Protein AF-A0AAD9TEP4-F1 (afdb_monomer_lite)

Organism: NCBI:txid168575

Foldseek 3Di:
DDDDVPVVCPPPPPPPDDDPPDDPCVVVVQVVVLVPDDPVVLLVVLVVQLVVLLPPPVRLVDLQSSLVVSQVSCVSSPNPARDADPPVVCVVSVNPPHPRHHD

Secondary structure (DSSP, 8-state):
----HHHHGGGS--PPPPPP---TTHHHHHHHHHHTS-HHHHHHHHHHHHHHHHHSHHHHT-HHHHHHHHHHHHHHTT-SSPPP--HHHHHHTT-TT-TT---

Sequence (103 aa):
MGRILLGDLKDLPLDRFPSPRLDPNIELQMDGAMAKVDGRVKEAAYHACLGYFNSIREISRDKTMLVELAARFCQSIGLQKPPSLFRKTALKMGLKGIPGIRI

Structure (mmCIF, N/CA/C/O backbone):
data_AF-A0AAD9TEP4-F1
#
_entry.id   AF-A0AAD9TEP4-F1
#
loop_
_atom_site.group_PDB
_atom_site.id
_atom_site.type_symbol
_atom_site.label_atom_id
_atom_site.label_alt_id
_atom_site.label_comp_id
_atom_site.label_asym_id
_atom_site.label_entity_id
_atom_site.label_seq_id
_atom_site.pdbx_PDB_ins_code
_atom_site.Cartn_x
_atom_site.Cartn_y
_atom_site.Cartn_z
_atom_site.occupancy
_atom_site.B_iso_or_equiv
_atom_site.auth_seq_id
_atom_site.auth_comp_id
_atom_site.auth_asym_id
_atom_site.auth_atom_id
_atom_site.pdbx_PDB_model_num
ATOM 1 N N . MET A 1 1 ? 19.004 -14.034 27.173 1.00 45.00 1 MET A N 1
ATOM 2 C CA . MET A 1 1 ? 20.104 -13.937 26.189 1.00 45.00 1 MET A CA 1
ATOM 3 C C . MET A 1 1 ? 19.581 -13.215 24.954 1.00 45.00 1 MET A C 1
ATOM 5 O O . MET A 1 1 ? 18.801 -13.816 24.238 1.00 45.00 1 MET A O 1
ATOM 9 N N . GLY A 1 2 ? 19.882 -11.927 24.745 1.00 53.78 2 GLY A N 1
ATOM 10 C CA . GLY A 1 2 ? 19.336 -11.210 23.575 1.00 53.78 2 GLY A CA 1
ATOM 11 C C . GLY A 1 2 ? 19.493 -9.685 23.545 1.00 53.78 2 GLY A C 1
ATOM 12 O O . GLY A 1 2 ? 18.638 -9.011 22.988 1.00 53.78 2 GLY A O 1
ATOM 13 N N . ARG A 1 3 ? 20.536 -9.113 24.164 1.00 54.06 3 ARG A N 1
ATOM 14 C CA . ARG A 1 3 ? 20.816 -7.659 24.117 1.00 54.06 3 ARG A CA 1
ATOM 15 C C . ARG A 1 3 ? 22.274 -7.345 23.761 1.00 54.06 3 ARG A C 1
ATOM 17 O O . ARG A 1 3 ? 22.872 -6.489 24.394 1.00 54.06 3 ARG A O 1
ATOM 24 N N . ILE A 1 4 ? 22.867 -8.070 22.815 1.00 56.31 4 ILE A N 1
ATOM 25 C CA . ILE A 1 4 ? 24.298 -7.883 22.495 1.00 56.31 4 ILE A CA 1
ATOM 26 C C . ILE A 1 4 ? 24.499 -7.306 21.082 1.00 56.31 4 ILE A C 1
ATOM 28 O O . ILE A 1 4 ? 25.384 -6.495 20.871 1.00 56.31 4 ILE A O 1
ATOM 32 N N . LEU A 1 5 ? 23.583 -7.562 20.141 1.00 60.72 5 LEU A N 1
ATOM 33 C CA . LEU A 1 5 ? 23.768 -7.155 18.741 1.00 60.72 5 LEU A CA 1
ATOM 34 C C . LEU A 1 5 ? 23.849 -5.635 18.496 1.00 60.72 5 LEU A C 1
ATOM 36 O O . LEU A 1 5 ? 24.668 -5.209 17.699 1.00 60.72 5 LEU A O 1
ATOM 40 N N . LEU A 1 6 ? 23.039 -4.793 19.151 1.00 57.19 6 LEU A N 1
ATOM 41 C CA . LEU A 1 6 ? 23.026 -3.352 18.829 1.00 57.19 6 LEU A CA 1
ATOM 42 C C . LEU A 1 6 ? 24.180 -2.547 19.452 1.00 57.19 6 LEU A C 1
ATOM 44 O O . LEU A 1 6 ? 24.464 -1.450 18.977 1.00 57.19 6 LEU A O 1
ATOM 48 N N . GLY A 1 7 ? 24.807 -3.050 20.520 1.00 59.44 7 GLY A N 1
ATOM 49 C CA . GLY A 1 7 ? 25.937 -2.380 21.175 1.00 59.44 7 GLY A CA 1
ATOM 50 C C . GLY A 1 7 ? 27.227 -2.522 20.372 1.00 59.44 7 GLY A C 1
ATOM 51 O O . GLY A 1 7 ? 27.941 -1.541 20.194 1.00 59.44 7 GLY A O 1
ATOM 52 N N . ASP A 1 8 ? 27.442 -3.713 19.813 1.00 59.50 8 ASP A N 1
ATOM 53 C CA . ASP A 1 8 ? 28.644 -4.071 19.052 1.00 59.50 8 ASP A CA 1
ATOM 54 C C . ASP A 1 8 ? 28.643 -3.503 17.619 1.00 59.50 8 ASP A C 1
ATOM 56 O O . ASP A 1 8 ? 29.676 -3.460 16.959 1.00 59.50 8 ASP A O 1
ATOM 60 N N . LEU A 1 9 ? 27.491 -3.032 17.121 1.00 60.22 9 LEU A N 1
ATOM 61 C CA . LEU A 1 9 ? 27.364 -2.417 15.793 1.00 60.22 9 LEU A CA 1
ATOM 62 C C . LEU A 1 9 ? 27.819 -0.950 15.736 1.00 60.22 9 LEU A C 1
ATOM 64 O O . LEU A 1 9 ? 27.873 -0.385 14.644 1.00 60.22 9 LEU A O 1
ATOM 68 N N . LYS A 1 10 ? 28.121 -0.317 16.879 1.00 60.69 10 LYS A N 1
ATOM 69 C CA . LYS A 1 10 ? 28.524 1.101 16.934 1.00 60.69 10 LYS A CA 1
ATOM 70 C C . LYS A 1 10 ? 29.836 1.394 16.206 1.00 60.69 10 LYS A C 1
ATOM 72 O O . LYS A 1 10 ? 29.998 2.514 15.732 1.00 60.69 10 LYS A O 1
ATOM 77 N N . ASP A 1 11 ? 30.708 0.395 16.093 1.00 65.44 11 ASP A N 1
ATOM 78 C CA . ASP A 1 11 ? 32.070 0.559 15.580 1.00 65.44 11 ASP A CA 1
ATOM 79 C C . ASP A 1 11 ? 32.285 -0.102 14.209 1.00 65.44 11 ASP A C 1
ATOM 81 O O . ASP A 1 11 ? 33.412 -0.144 13.712 1.00 65.44 11 ASP A O 1
ATOM 85 N N . LEU A 1 12 ? 31.224 -0.605 13.559 1.00 68.75 12 LEU A N 1
ATOM 86 C CA . LEU A 1 12 ? 31.339 -1.007 12.158 1.00 68.75 12 LEU A CA 1
ATOM 87 C C . LEU A 1 12 ? 31.419 0.255 11.287 1.00 68.75 12 LEU A C 1
ATOM 89 O O . LEU A 1 12 ? 30.501 1.079 11.349 1.00 68.75 12 LEU A O 1
ATOM 93 N N . PRO A 1 13 ? 32.455 0.413 10.442 1.00 70.31 13 PRO A N 1
ATOM 94 C CA . PRO A 1 13 ? 32.475 1.482 9.460 1.00 70.31 13 PRO A CA 1
ATOM 95 C C . PRO A 1 13 ? 31.287 1.284 8.517 1.00 70.31 13 PRO A C 1
ATOM 97 O O . PRO A 1 13 ? 31.255 0.376 7.687 1.00 70.31 13 PRO A O 1
ATOM 100 N N . LEU A 1 14 ? 30.268 2.126 8.680 1.00 69.88 14 LEU A N 1
ATOM 101 C CA . LEU A 1 14 ? 29.167 2.256 7.735 1.00 69.88 14 LEU A CA 1
ATOM 102 C C . LEU A 1 14 ? 29.685 3.033 6.522 1.00 69.88 14 LEU A C 1
ATOM 104 O O . LEU A 1 14 ? 29.321 4.190 6.299 1.00 69.88 14 LEU A O 1
ATOM 108 N N . ASP A 1 15 ? 30.579 2.410 5.759 1.00 74.00 15 ASP A N 1
ATOM 109 C CA . ASP A 1 15 ? 31.012 2.958 4.486 1.00 74.00 15 ASP A CA 1
ATOM 110 C C . ASP A 1 15 ? 29.811 2.982 3.543 1.00 74.00 15 ASP A C 1
ATOM 112 O O . ASP A 1 15 ? 29.094 1.990 3.366 1.00 74.00 15 ASP A O 1
ATOM 116 N N . ARG A 1 16 ? 29.551 4.148 2.943 1.00 68.75 16 ARG A N 1
ATOM 117 C CA . ARG A 1 16 ? 28.505 4.255 1.927 1.00 68.75 16 ARG A CA 1
ATOM 118 C C . ARG A 1 16 ? 28.907 3.367 0.765 1.00 68.75 16 ARG A C 1
ATOM 120 O O . ARG A 1 16 ? 29.907 3.632 0.101 1.00 68.75 16 ARG A O 1
ATOM 127 N N . PHE A 1 17 ? 28.100 2.345 0.505 1.00 74.38 17 PHE A N 1
ATOM 128 C CA . PHE A 1 17 ? 28.255 1.561 -0.706 1.00 74.38 17 PHE A CA 1
ATOM 129 C C . PHE A 1 17 ? 28.185 2.515 -1.906 1.00 74.38 17 PHE A C 1
ATOM 131 O O . PHE A 1 17 ? 27.258 3.337 -1.957 1.00 74.38 17 PHE A O 1
ATOM 138 N N . PRO A 1 18 ? 29.149 2.459 -2.846 1.00 79.06 18 PRO A N 1
ATOM 139 C CA . PRO A 1 18 ? 29.043 3.244 -4.062 1.00 79.06 18 PRO A CA 1
ATOM 140 C C . PRO A 1 18 ? 27.715 2.888 -4.720 1.00 79.06 18 PRO A C 1
ATOM 142 O O . PRO A 1 18 ? 27.329 1.714 -4.751 1.00 79.06 18 PRO A O 1
ATOM 145 N N . SER A 1 19 ? 26.992 3.903 -5.1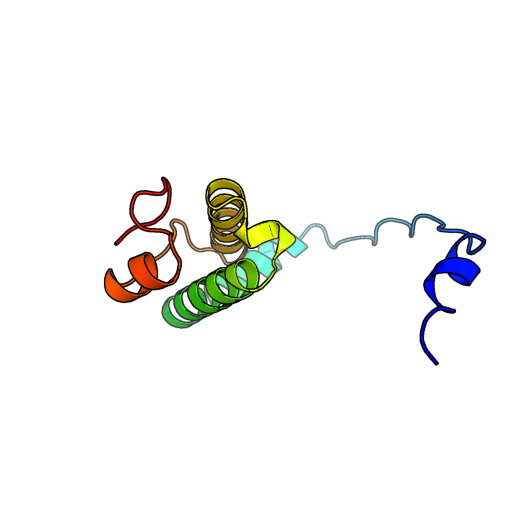97 1.00 77.44 19 SER A N 1
ATOM 146 C CA . SER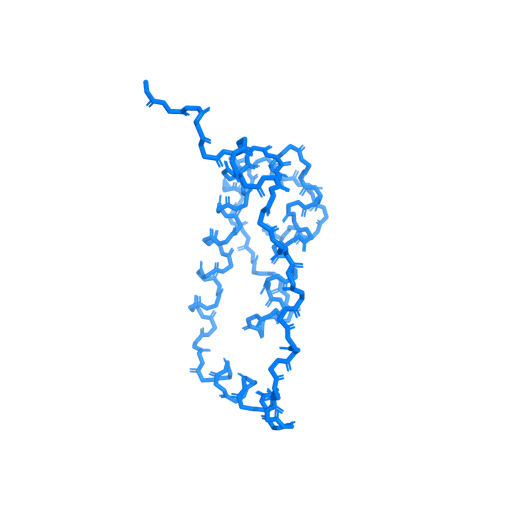 A 1 19 ? 25.734 3.661 -5.889 1.00 77.44 19 SER A CA 1
ATOM 147 C C . SER A 1 19 ? 25.993 2.656 -7.014 1.00 77.44 19 SER A C 1
ATOM 149 O O . SER A 1 19 ? 26.947 2.831 -7.785 1.00 77.44 19 SER A O 1
ATOM 151 N N . PRO A 1 20 ? 25.209 1.567 -7.095 1.00 82.19 20 PRO A N 1
ATOM 152 C CA . PRO A 1 20 ? 25.379 0.620 -8.179 1.00 82.19 20 PRO A CA 1
ATOM 153 C C . PRO A 1 20 ? 25.206 1.372 -9.498 1.00 82.19 20 PRO A C 1
ATOM 155 O O . PRO A 1 20 ? 24.359 2.260 -9.615 1.00 82.19 20 PRO A O 1
ATOM 158 N N . ARG A 1 21 ? 26.026 1.034 -10.495 1.00 82.19 21 ARG A N 1
ATOM 159 C CA . ARG A 1 21 ? 25.802 1.522 -11.856 1.00 82.19 21 ARG A CA 1
ATOM 160 C C . ARG A 1 21 ? 24.517 0.873 -12.355 1.00 82.19 21 ARG A C 1
ATOM 162 O O . ARG A 1 21 ? 24.507 -0.317 -12.652 1.00 82.19 21 ARG A O 1
ATOM 169 N N . LEU A 1 22 ? 23.437 1.642 -12.365 1.00 82.56 22 LEU A N 1
ATOM 170 C CA . LEU A 1 22 ? 22.155 1.208 -12.897 1.00 82.56 22 LEU A CA 1
ATOM 171 C C . LEU A 1 22 ? 22.180 1.340 -14.421 1.00 82.56 22 LEU A C 1
ATOM 173 O O . LEU A 1 22 ? 22.748 2.295 -14.954 1.00 82.56 22 LEU A O 1
ATOM 177 N N . ASP A 1 23 ? 21.585 0.370 -15.111 1.00 87.19 23 ASP A N 1
ATOM 178 C CA . ASP A 1 23 ? 21.348 0.469 -16.549 1.00 87.19 23 ASP A CA 1
ATOM 179 C C . ASP A 1 23 ? 20.470 1.710 -16.814 1.00 87.19 23 ASP A C 1
ATOM 181 O O . ASP A 1 23 ? 19.442 1.858 -16.147 1.00 87.19 23 ASP A O 1
ATOM 185 N N . PRO A 1 24 ? 20.825 2.604 -17.755 1.00 86.00 24 PRO A N 1
ATOM 186 C CA . PRO A 1 24 ? 19.989 3.754 -18.110 1.00 86.00 24 PRO A CA 1
ATOM 187 C C . PRO A 1 24 ? 18.556 3.376 -18.514 1.00 86.00 24 PRO A C 1
ATOM 189 O O . PRO A 1 24 ? 17.652 4.200 -18.436 1.00 86.00 24 PRO A O 1
ATOM 192 N N . ASN A 1 25 ? 18.348 2.133 -18.947 1.00 89.88 25 ASN A N 1
ATOM 193 C CA . ASN A 1 25 ? 17.073 1.588 -19.380 1.00 89.88 25 ASN A CA 1
ATOM 194 C C . ASN A 1 25 ? 16.319 0.832 -18.271 1.00 89.88 25 ASN A C 1
ATOM 196 O O . ASN A 1 25 ? 15.283 0.221 -18.544 1.00 89.88 25 ASN A O 1
ATOM 200 N N . ILE A 1 26 ? 16.821 0.833 -17.029 1.00 89.62 26 ILE A N 1
ATOM 201 C CA . ILE A 1 26 ? 16.215 0.075 -15.928 1.00 89.62 26 ILE A CA 1
ATOM 202 C C . ILE A 1 26 ? 14.773 0.513 -15.660 1.00 89.62 26 ILE A C 1
ATOM 204 O O . ILE A 1 26 ? 13.912 -0.336 -15.454 1.00 89.62 26 ILE A O 1
ATOM 208 N N . GLU A 1 27 ? 14.479 1.813 -15.740 1.00 86.62 27 GLU A N 1
ATOM 209 C CA . GLU A 1 27 ? 13.126 2.342 -15.539 1.00 86.62 27 GLU A CA 1
ATOM 210 C C . GLU A 1 27 ? 12.164 1.805 -16.605 1.00 86.62 27 GLU A C 1
ATOM 212 O O . GLU A 1 27 ? 11.114 1.262 -16.269 1.00 86.62 27 GLU A O 1
ATOM 217 N N . LEU A 1 28 ? 12.567 1.824 -17.883 1.00 90.50 28 LEU A N 1
ATOM 218 C CA . LEU A 1 28 ? 11.761 1.278 -18.978 1.00 90.50 28 LEU A CA 1
ATOM 219 C C . LEU A 1 28 ? 11.536 -0.234 -18.826 1.00 90.50 28 LEU A C 1
ATOM 221 O O . LEU A 1 28 ? 10.452 -0.743 -19.119 1.00 90.50 28 LEU A O 1
ATOM 225 N N . GLN A 1 29 ? 12.553 -0.968 -18.369 1.00 91.56 29 GLN A N 1
ATOM 226 C CA . GLN A 1 29 ? 12.432 -2.399 -18.092 1.00 91.56 29 GLN A CA 1
ATOM 227 C C . GLN A 1 29 ? 11.469 -2.670 -16.933 1.00 91.56 29 GLN A C 1
ATOM 229 O O . GLN A 1 29 ? 10.651 -3.588 -17.028 1.00 91.56 29 GLN A O 1
ATOM 234 N N . MET A 1 30 ? 11.539 -1.874 -15.862 1.00 90.44 30 MET A N 1
ATOM 235 C CA . MET A 1 30 ? 10.632 -1.969 -14.719 1.00 90.44 30 MET A CA 1
ATOM 236 C C . MET A 1 30 ? 9.196 -1.655 -15.131 1.00 90.44 30 MET A C 1
ATOM 238 O O . MET A 1 30 ? 8.308 -2.448 -14.828 1.00 90.44 30 MET A O 1
ATOM 242 N N . ASP A 1 31 ? 8.969 -0.582 -15.887 1.00 89.69 31 ASP A N 1
ATOM 243 C CA . ASP A 1 31 ? 7.648 -0.220 -16.402 1.00 89.69 31 ASP A CA 1
ATOM 244 C C . ASP A 1 31 ? 7.094 -1.303 -17.330 1.00 89.69 31 ASP A C 1
ATOM 246 O O . ASP A 1 31 ? 5.949 -1.738 -17.181 1.00 89.69 31 ASP A O 1
ATOM 250 N N . GLY A 1 32 ? 7.923 -1.818 -18.242 1.00 92.62 32 GLY A N 1
ATOM 251 C CA . GLY A 1 32 ? 7.557 -2.908 -19.142 1.00 92.62 32 GLY A CA 1
ATOM 252 C C . GLY A 1 32 ? 7.242 -4.215 -18.408 1.00 92.62 32 GLY A C 1
ATOM 253 O O . GLY A 1 32 ? 6.336 -4.948 -18.808 1.00 92.62 32 GLY A O 1
ATOM 254 N N . ALA A 1 33 ? 7.954 -4.522 -17.321 1.00 91.81 33 ALA A N 1
ATOM 255 C CA . ALA A 1 33 ? 7.656 -5.667 -16.465 1.00 91.81 33 ALA A CA 1
ATOM 256 C C . ALA A 1 33 ? 6.370 -5.441 -15.658 1.00 91.81 33 ALA A C 1
ATOM 258 O O . ALA A 1 33 ? 5.507 -6.318 -15.609 1.00 91.81 33 ALA A O 1
ATOM 259 N N . MET A 1 34 ? 6.201 -4.249 -15.086 1.00 91.75 34 MET A N 1
ATOM 260 C CA . MET A 1 34 ? 5.039 -3.884 -14.284 1.00 91.75 34 MET A CA 1
ATOM 261 C C . MET A 1 34 ? 3.762 -3.851 -15.128 1.00 91.75 34 MET A C 1
ATOM 263 O O . MET A 1 34 ? 2.695 -4.221 -14.639 1.00 91.75 34 MET A O 1
ATOM 267 N N . ALA A 1 35 ? 3.844 -3.470 -16.403 1.00 90.81 35 ALA A N 1
ATOM 268 C CA . ALA A 1 35 ? 2.724 -3.501 -17.343 1.00 90.81 35 ALA A CA 1
ATOM 269 C C . ALA A 1 35 ? 2.205 -4.924 -17.619 1.00 90.81 35 ALA A C 1
ATOM 271 O O . ALA A 1 35 ? 1.020 -5.095 -17.896 1.00 90.81 35 ALA A O 1
ATOM 272 N N . LYS A 1 36 ? 3.061 -5.949 -17.504 1.00 94.38 36 LYS A N 1
ATOM 273 C CA . LYS A 1 36 ? 2.678 -7.361 -17.689 1.00 94.38 36 LYS A CA 1
ATOM 2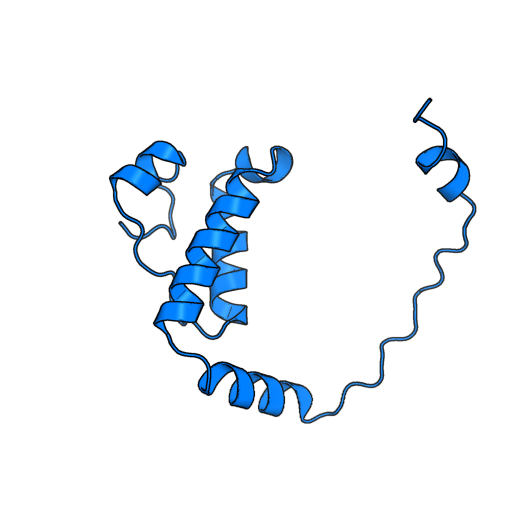74 C C . LYS A 1 36 ? 1.957 -7.953 -16.475 1.00 94.38 36 LYS A C 1
ATOM 276 O O . LYS A 1 36 ? 1.361 -9.021 -16.588 1.00 94.38 36 LYS A O 1
ATOM 281 N N . VAL A 1 37 ? 2.028 -7.298 -15.316 1.00 94.44 37 VAL A N 1
ATOM 282 C CA . VAL A 1 37 ? 1.373 -7.763 -14.089 1.00 94.44 37 VAL A CA 1
ATOM 283 C C . VAL A 1 37 ? -0.108 -7.387 -14.116 1.00 94.44 37 VAL A C 1
ATOM 285 O O . VAL A 1 37 ? -0.455 -6.217 -14.289 1.00 94.44 37 VAL A O 1
ATOM 288 N N . ASP A 1 38 ? -0.973 -8.376 -13.883 1.00 94.88 38 ASP A N 1
ATOM 289 C CA . ASP A 1 38 ? -2.424 -8.193 -13.804 1.00 94.88 38 ASP A CA 1
ATOM 290 C C . ASP A 1 38 ? -2.803 -7.153 -12.732 1.00 94.88 38 ASP A C 1
ATOM 292 O O . ASP A 1 38 ? -2.285 -7.156 -11.609 1.00 94.88 38 ASP A O 1
ATOM 296 N N . GLY A 1 39 ? -3.744 -6.266 -13.068 1.00 92.38 39 GLY A N 1
ATOM 297 C CA . GLY A 1 39 ? -4.251 -5.240 -12.159 1.00 92.38 39 GLY A CA 1
ATOM 298 C C . GLY A 1 39 ? -4.767 -5.802 -10.831 1.00 92.38 39 GLY A C 1
ATOM 299 O O . GLY A 1 39 ? -4.476 -5.234 -9.783 1.00 92.38 39 GLY A O 1
ATOM 300 N N . ARG A 1 40 ? -5.434 -6.960 -10.833 1.00 93.94 40 ARG A N 1
ATOM 301 C CA . ARG A 1 40 ? -5.946 -7.622 -9.618 1.00 93.94 40 ARG A CA 1
ATOM 302 C C . ARG A 1 40 ? -4.825 -8.039 -8.673 1.00 93.94 40 ARG A C 1
ATOM 304 O O . ARG A 1 40 ? -4.986 -7.963 -7.457 1.00 93.94 40 ARG A O 1
ATOM 311 N N . VAL A 1 41 ? -3.682 -8.457 -9.219 1.00 95.44 41 VAL A N 1
ATOM 312 C CA . VAL A 1 41 ? -2.496 -8.804 -8.421 1.00 95.44 41 VAL A CA 1
ATOM 313 C C . VAL A 1 41 ? -1.933 -7.551 -7.757 1.00 95.44 41 VAL A C 1
ATOM 315 O O . VAL A 1 41 ? -1.604 -7.581 -6.573 1.00 95.44 41 VAL A O 1
ATOM 318 N N . LYS A 1 42 ? -1.894 -6.428 -8.480 1.00 95.12 42 LYS A N 1
ATOM 319 C CA . LYS A 1 42 ? -1.465 -5.136 -7.925 1.00 95.12 42 LYS A CA 1
ATOM 320 C C . LYS A 1 42 ? -2.407 -4.644 -6.828 1.00 95.12 42 LYS A C 1
ATOM 322 O O . LYS A 1 42 ? -1.948 -4.172 -5.791 1.00 95.12 42 LYS A O 1
ATOM 327 N N . GLU A 1 43 ? -3.718 -4.787 -7.015 1.00 95.06 43 GLU A N 1
ATOM 328 C CA . GLU A 1 43 ? -4.710 -4.430 -5.995 1.00 95.06 43 GLU A CA 1
ATOM 329 C C . GLU A 1 43 ? -4.566 -5.291 -4.734 1.00 95.06 43 GLU A C 1
ATOM 331 O O . GLU A 1 43 ? -4.540 -4.767 -3.617 1.00 95.06 43 GLU A O 1
ATOM 336 N N . ALA A 1 44 ? -4.393 -6.605 -4.899 1.00 95.12 44 ALA A N 1
ATOM 337 C CA . ALA A 1 44 ? -4.133 -7.513 -3.787 1.00 95.12 44 ALA A CA 1
ATOM 338 C C . ALA A 1 44 ? -2.833 -7.153 -3.048 1.00 95.12 44 ALA A C 1
ATOM 340 O O . ALA A 1 44 ? -2.822 -7.098 -1.815 1.00 95.12 44 ALA A O 1
ATOM 341 N N . ALA A 1 45 ? -1.762 -6.839 -3.786 1.00 96.06 45 ALA A N 1
ATOM 342 C CA . ALA A 1 45 ? -0.498 -6.384 -3.216 1.00 96.06 45 ALA A CA 1
ATOM 343 C C . ALA A 1 45 ? -0.671 -5.082 -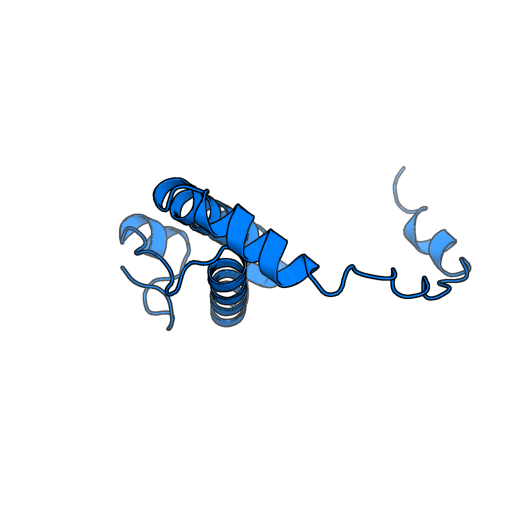2.422 1.00 96.06 45 ALA A C 1
ATOM 345 O O . ALA A 1 45 ? -0.167 -4.975 -1.305 1.00 96.06 45 ALA A O 1
ATOM 346 N N . TYR A 1 46 ? -1.436 -4.117 -2.943 1.00 95.94 46 TYR A N 1
ATOM 347 C CA . TYR A 1 46 ? -1.760 -2.886 -2.223 1.00 95.94 46 TYR A CA 1
ATOM 348 C C . TYR A 1 46 ? -2.473 -3.175 -0.897 1.00 95.94 46 TYR A C 1
ATOM 350 O O . TYR A 1 46 ? -2.063 -2.660 0.144 1.00 95.94 46 TYR A O 1
ATOM 358 N N . HIS A 1 47 ? -3.506 -4.022 -0.899 1.00 95.31 47 HIS A N 1
ATOM 359 C CA . HIS A 1 47 ? -4.229 -4.365 0.328 1.00 95.31 47 HIS A CA 1
ATOM 360 C C . HIS A 1 47 ? -3.339 -5.083 1.350 1.00 95.31 47 HIS A C 1
ATOM 362 O O . HIS A 1 47 ? -3.432 -4.795 2.546 1.00 95.31 47 HIS A O 1
ATOM 368 N N . ALA A 1 48 ? -2.450 -5.967 0.892 1.00 95.31 48 ALA A N 1
ATOM 369 C CA . ALA A 1 48 ? -1.475 -6.633 1.747 1.00 95.31 48 ALA A CA 1
ATOM 370 C C . ALA A 1 48 ? -0.474 -5.636 2.357 1.00 95.31 48 ALA A C 1
ATOM 372 O O . ALA A 1 48 ? -0.275 -5.647 3.571 1.00 95.31 48 ALA A O 1
ATOM 373 N N . CYS A 1 49 ? 0.092 -4.726 1.555 1.00 94.88 49 CYS A N 1
ATOM 374 C CA . CYS A 1 49 ? 1.002 -3.682 2.038 1.00 94.88 49 CYS A CA 1
ATOM 375 C C . CYS A 1 49 ? 0.322 -2.729 3.027 1.00 94.88 49 CYS A C 1
ATOM 377 O O . CYS A 1 49 ? 0.894 -2.415 4.068 1.00 94.88 49 CYS A O 1
ATOM 379 N N . LEU A 1 50 ? -0.917 -2.313 2.751 1.00 95.81 50 LEU A N 1
ATOM 380 C CA . LEU A 1 50 ? -1.703 -1.485 3.666 1.00 95.81 50 LEU A CA 1
ATOM 381 C C . LEU A 1 50 ? -1.930 -2.200 5.008 1.00 95.81 50 LEU A C 1
ATOM 383 O O . LEU A 1 50 ? -1.783 -1.597 6.072 1.00 95.81 50 LEU A O 1
ATOM 387 N N . GLY A 1 51 ? -2.260 -3.495 4.968 1.00 95.44 51 GLY A N 1
ATOM 388 C CA . GLY A 1 51 ? -2.383 -4.340 6.157 1.00 95.44 51 GLY A CA 1
ATOM 389 C C . GLY A 1 51 ? -1.069 -4.459 6.931 1.00 95.44 51 GLY A C 1
ATOM 390 O O . GLY A 1 51 ? -1.061 -4.307 8.153 1.00 95.44 51 GLY A O 1
ATOM 391 N N . TYR A 1 52 ? 0.043 -4.654 6.220 1.00 95.62 52 TYR A N 1
ATOM 392 C CA . TYR A 1 52 ? 1.382 -4.726 6.796 1.00 95.62 52 TYR A CA 1
ATOM 393 C C . TYR A 1 52 ? 1.773 -3.424 7.505 1.00 95.62 52 TYR A C 1
ATOM 395 O O . TYR A 1 52 ? 2.097 -3.456 8.691 1.00 95.62 52 TYR A O 1
ATOM 403 N N . PHE A 1 53 ? 1.646 -2.267 6.850 1.00 94.62 53 PHE A N 1
ATOM 404 C CA . PHE A 1 53 ? 1.920 -0.973 7.485 1.00 94.62 53 PHE A CA 1
ATOM 405 C C . PHE A 1 53 ? 1.021 -0.709 8.695 1.00 94.62 53 PHE A C 1
ATOM 407 O O . PHE A 1 53 ? 1.479 -0.161 9.695 1.00 94.62 53 PHE A O 1
ATOM 414 N N . ASN A 1 54 ? -0.233 -1.169 8.661 1.00 94.88 54 ASN A N 1
ATOM 415 C CA . ASN A 1 54 ? -1.131 -1.067 9.809 1.00 94.88 54 ASN A CA 1
ATOM 416 C C . ASN A 1 54 ? -0.734 -1.975 10.987 1.00 94.88 54 ASN A C 1
ATOM 418 O O . ASN A 1 54 ? -1.148 -1.713 12.115 1.00 94.88 54 ASN A O 1
ATOM 422 N N . SER A 1 55 ? 0.065 -3.019 10.751 1.00 94.31 55 SER A N 1
ATOM 423 C CA . SER A 1 55 ? 0.593 -3.896 11.806 1.00 94.31 55 SER A CA 1
ATOM 424 C C . SER A 1 55 ? 1.846 -3.341 12.494 1.00 94.31 55 SER A C 1
ATOM 426 O O . SER A 1 55 ? 2.105 -3.673 13.650 1.00 94.31 55 SER A O 1
ATOM 428 N N . ILE A 1 56 ? 2.596 -2.453 11.832 1.00 94.94 56 ILE A N 1
ATOM 429 C CA . ILE A 1 56 ? 3.783 -1.809 12.407 1.00 94.94 56 ILE A CA 1
ATOM 430 C C . ILE A 1 56 ? 3.323 -0.694 13.342 1.00 94.94 56 ILE A C 1
ATOM 432 O O . ILE A 1 56 ? 2.720 0.282 12.905 1.00 94.94 56 ILE A O 1
ATOM 436 N N . ARG A 1 57 ? 3.611 -0.825 14.639 1.00 92.56 57 ARG A N 1
ATOM 437 C CA . ARG A 1 57 ? 3.108 0.081 15.685 1.00 92.56 57 ARG A CA 1
ATOM 438 C C . ARG A 1 57 ? 3.524 1.535 15.463 1.00 92.56 57 ARG A C 1
ATOM 440 O O . ARG A 1 57 ? 2.752 2.444 15.741 1.00 92.56 57 ARG A O 1
ATOM 447 N N . GLU A 1 58 ? 4.744 1.754 14.999 1.00 93.62 58 GLU A N 1
ATOM 448 C CA . GLU A 1 58 ? 5.325 3.075 14.775 1.00 93.62 58 GLU A CA 1
ATOM 449 C C . GLU A 1 58 ? 4.623 3.801 13.620 1.00 93.62 58 GLU A C 1
ATOM 451 O O . GLU A 1 58 ? 4.362 4.994 13.725 1.00 93.62 58 GLU A O 1
ATOM 456 N N . ILE A 1 59 ? 4.240 3.068 12.569 1.00 91.44 59 ILE A N 1
ATOM 457 C CA . ILE A 1 59 ? 3.534 3.612 11.400 1.00 91.44 59 ILE A CA 1
ATOM 458 C C . ILE A 1 59 ? 2.032 3.728 11.682 1.00 91.44 59 ILE A C 1
ATOM 460 O O . ILE A 1 59 ? 1.401 4.719 11.339 1.00 91.44 59 ILE A O 1
ATOM 464 N N . SER A 1 60 ? 1.433 2.736 12.342 1.00 92.00 60 SER A N 1
ATOM 465 C CA . SER A 1 60 ? -0.022 2.644 12.502 1.00 92.00 60 SER A CA 1
ATOM 466 C C . SER A 1 60 ? -0.627 3.641 13.491 1.00 92.00 60 SER A C 1
ATOM 468 O O . SER A 1 60 ? -1.853 3.798 13.501 1.00 92.00 60 SER A O 1
ATOM 470 N N . ARG A 1 61 ? 0.208 4.314 14.295 1.00 93.00 61 ARG A N 1
ATOM 471 C CA . ARG A 1 61 ? -0.182 5.425 15.179 1.00 93.00 61 ARG A CA 1
ATOM 472 C C . ARG A 1 61 ? -0.579 6.677 14.405 1.00 93.00 61 ARG A C 1
ATOM 474 O O . ARG A 1 61 ? -1.506 7.361 14.826 1.00 93.00 61 ARG A O 1
ATOM 481 N N . ASP A 1 62 ? 0.080 6.941 13.281 1.00 95.06 62 ASP A N 1
ATOM 482 C CA . ASP A 1 62 ? -0.247 8.046 12.387 1.00 95.06 62 ASP A CA 1
ATOM 483 C C . ASP A 1 62 ? -0.939 7.494 11.135 1.00 95.06 62 ASP A C 1
ATOM 485 O O . ASP A 1 62 ? -0.318 6.978 10.202 1.00 95.06 62 ASP A O 1
ATOM 489 N N . LYS A 1 63 ? -2.274 7.572 11.126 1.00 93.75 63 LYS A N 1
ATOM 490 C CA . LYS A 1 63 ? -3.078 7.050 10.015 1.00 93.75 63 LYS A CA 1
ATOM 491 C C . LYS A 1 63 ? -2.845 7.812 8.716 1.00 93.75 63 LYS A C 1
ATOM 493 O O . LYS A 1 63 ? -2.970 7.202 7.659 1.00 93.75 63 LYS A O 1
ATOM 498 N N . THR A 1 64 ? -2.487 9.090 8.778 1.00 93.69 64 THR A N 1
ATOM 499 C CA . THR A 1 64 ? -2.175 9.878 7.583 1.00 93.69 64 THR A CA 1
ATOM 500 C C . THR A 1 64 ? -0.869 9.386 6.974 1.00 93.69 64 THR A C 1
ATOM 502 O O . THR A 1 64 ? -0.854 9.008 5.804 1.00 93.69 64 THR A O 1
ATOM 505 N N . MET A 1 65 ? 0.186 9.255 7.786 1.00 94.00 65 MET A N 1
ATOM 506 C CA . MET A 1 65 ? 1.479 8.717 7.344 1.00 94.00 65 MET A CA 1
ATOM 507 C C . MET A 1 65 ? 1.346 7.303 6.760 1.00 94.00 65 MET A C 1
ATOM 509 O O . MET A 1 65 ? 1.938 6.991 5.725 1.00 94.00 65 MET A O 1
ATOM 513 N N . LEU A 1 66 ? 0.544 6.441 7.392 1.00 94.88 66 LEU A N 1
ATOM 514 C CA . LEU A 1 66 ? 0.264 5.097 6.889 1.00 94.88 66 LEU A CA 1
ATOM 515 C C . LEU A 1 66 ? -0.355 5.135 5.485 1.00 94.88 66 LEU A C 1
ATOM 517 O O . LEU A 1 66 ? 0.078 4.393 4.599 1.00 94.88 66 LEU A O 1
ATOM 521 N N . VAL A 1 67 ? -1.368 5.981 5.278 1.00 94.31 67 VAL A N 1
ATOM 522 C CA . VAL A 1 67 ? -2.063 6.093 3.988 1.00 94.31 67 VAL A CA 1
ATOM 523 C C . VAL A 1 67 ? -1.156 6.696 2.922 1.00 94.31 67 VAL A C 1
ATOM 525 O O . VAL A 1 67 ? -1.146 6.204 1.795 1.00 94.31 67 VAL A O 1
ATOM 528 N N . GLU A 1 68 ? -0.344 7.691 3.271 1.00 94.19 68 GLU A N 1
ATOM 529 C CA . GLU A 1 68 ? 0.658 8.258 2.367 1.00 94.19 68 GLU A CA 1
ATOM 530 C C . GLU A 1 68 ? 1.685 7.214 1.922 1.00 94.19 68 GLU A C 1
ATOM 532 O O . GLU A 1 68 ? 1.989 7.109 0.733 1.00 94.19 68 GLU A O 1
ATOM 537 N N . LEU A 1 69 ? 2.191 6.398 2.850 1.00 94.62 69 LEU A N 1
ATOM 538 C CA . LEU A 1 69 ? 3.144 5.338 2.528 1.00 94.62 69 LEU A CA 1
ATOM 539 C C . LEU A 1 69 ? 2.517 4.285 1.603 1.00 94.62 69 LEU A C 1
ATOM 541 O O . LEU A 1 69 ? 3.127 3.880 0.611 1.00 94.62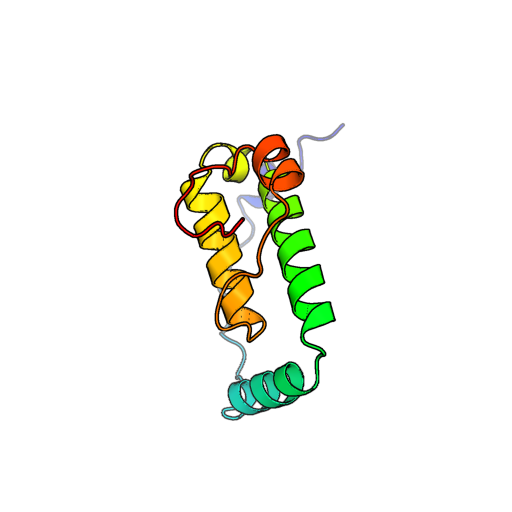 69 LEU A O 1
ATOM 545 N N . ALA A 1 70 ? 1.270 3.894 1.873 1.00 93.88 70 ALA A N 1
ATOM 546 C CA . ALA A 1 70 ? 0.524 2.993 1.002 1.00 93.88 70 ALA A CA 1
ATOM 547 C C . ALA A 1 70 ? 0.243 3.611 -0.382 1.00 93.88 70 ALA A C 1
ATOM 549 O O . ALA A 1 70 ? 0.261 2.900 -1.387 1.00 93.88 70 ALA A O 1
ATOM 550 N N . ALA A 1 71 ? 0.015 4.925 -0.466 1.00 93.38 71 ALA A N 1
ATOM 551 C CA . ALA A 1 71 ? -0.168 5.632 -1.733 1.00 93.38 71 ALA A CA 1
ATOM 552 C C . ALA A 1 71 ? 1.126 5.682 -2.561 1.00 93.38 71 ALA A C 1
ATOM 554 O O . ALA A 1 71 ? 1.079 5.477 -3.773 1.00 93.38 71 ALA A O 1
ATOM 555 N N . ARG A 1 72 ? 2.290 5.867 -1.924 1.00 94.56 72 ARG A N 1
ATOM 556 C CA . ARG A 1 72 ? 3.594 5.757 -2.605 1.00 94.56 72 ARG A CA 1
ATOM 557 C C . ARG A 1 72 ? 3.821 4.349 -3.149 1.00 94.56 72 ARG A C 1
ATOM 559 O O . ARG A 1 72 ? 4.235 4.196 -4.294 1.00 94.56 72 ARG A O 1
ATOM 566 N N . PHE A 1 73 ? 3.477 3.327 -2.367 1.00 94.69 73 PHE A N 1
ATOM 567 C CA . PHE A 1 73 ? 3.549 1.939 -2.824 1.00 94.69 73 PHE A CA 1
ATOM 568 C C . PHE A 1 73 ? 2.611 1.661 -4.011 1.00 94.69 73 PHE A C 1
ATOM 570 O O . PHE A 1 73 ? 2.993 0.998 -4.970 1.00 94.69 73 PHE A O 1
ATOM 577 N N . CYS A 1 74 ? 1.393 2.207 -3.981 1.00 93.62 74 CYS A N 1
ATOM 578 C CA . CYS A 1 74 ? 0.444 2.128 -5.091 1.00 93.62 74 CYS A CA 1
ATOM 579 C C . CYS A 1 74 ? 1.071 2.640 -6.401 1.00 93.62 74 CYS A C 1
ATOM 581 O O . CYS A 1 74 ? 1.012 1.961 -7.427 1.00 93.62 74 CYS A O 1
ATOM 583 N N . GLN A 1 75 ? 1.732 3.798 -6.352 1.00 92.75 75 GLN A N 1
ATOM 584 C CA . GLN A 1 75 ? 2.413 4.372 -7.513 1.00 92.75 75 GLN A CA 1
ATOM 585 C C . GLN A 1 75 ? 3.594 3.507 -7.970 1.00 92.75 75 GLN A C 1
ATOM 587 O O . GLN A 1 75 ? 3.731 3.262 -9.166 1.00 92.75 75 GLN A O 1
ATOM 592 N N . SER A 1 76 ? 4.396 2.968 -7.043 1.00 91.94 76 SER A N 1
ATOM 593 C CA . SER A 1 76 ? 5.566 2.149 -7.398 1.00 91.94 76 SER A CA 1
ATOM 594 C C . SER A 1 76 ? 5.213 0.829 -8.089 1.00 91.94 76 SER A C 1
ATOM 596 O O . SER A 1 76 ? 6.044 0.273 -8.798 1.00 91.94 76 SER A O 1
ATOM 598 N N . ILE A 1 77 ? 3.993 0.313 -7.897 1.00 93.50 77 ILE A N 1
ATOM 599 C CA . ILE A 1 77 ? 3.499 -0.886 -8.600 1.00 93.50 77 ILE A CA 1
ATOM 600 C C . ILE A 1 77 ? 2.674 -0.552 -9.855 1.00 93.50 77 ILE A C 1
ATOM 602 O O . ILE A 1 77 ? 2.000 -1.413 -10.424 1.00 93.50 77 ILE A O 1
ATOM 606 N N . GLY A 1 78 ? 2.702 0.706 -10.300 1.00 91.06 78 GLY A N 1
ATOM 607 C CA . GLY A 1 78 ? 2.024 1.154 -11.513 1.00 91.06 78 GLY A CA 1
ATOM 608 C C . GLY A 1 78 ? 0.501 1.250 -11.387 1.00 91.06 78 GLY A C 1
ATOM 609 O O . GLY A 1 78 ? -0.198 1.169 -12.399 1.00 91.06 78 GLY A O 1
ATOM 610 N N . LEU A 1 79 ? -0.040 1.397 -10.172 1.00 91.50 79 LEU A N 1
ATOM 611 C CA . LEU A 1 79 ? -1.445 1.755 -9.971 1.00 91.50 79 LEU A CA 1
ATOM 612 C C . LEU A 1 79 ? -1.581 3.280 -9.889 1.00 91.50 79 LEU A C 1
ATOM 614 O O . LEU A 1 79 ? -1.049 3.921 -8.987 1.00 91.50 79 LEU A O 1
ATOM 618 N N . GLN A 1 80 ? -2.371 3.854 -10.801 1.00 87.94 80 GLN A N 1
ATOM 619 C CA . GLN A 1 80 ? -2.612 5.304 -10.881 1.00 87.94 80 GLN A CA 1
ATOM 620 C C . GLN A 1 80 ? -3.322 5.873 -9.647 1.00 87.94 80 GLN A C 1
ATOM 622 O O . GLN A 1 80 ? -3.154 7.037 -9.295 1.00 87.94 80 GLN A O 1
ATOM 627 N N . LYS A 1 81 ? -4.156 5.060 -8.996 1.00 90.00 81 LYS A N 1
ATOM 628 C CA . LYS A 1 81 ? -4.913 5.455 -7.810 1.00 90.00 81 LYS A CA 1
ATOM 629 C C . LYS A 1 81 ? -5.072 4.271 -6.863 1.00 90.00 81 LYS A C 1
ATOM 631 O O . LYS A 1 81 ? -5.242 3.152 -7.352 1.00 90.00 81 LYS A O 1
ATOM 636 N N . PRO A 1 82 ? -5.110 4.511 -5.541 1.00 91.31 82 PRO A N 1
ATOM 637 C CA . PRO A 1 82 ? -5.395 3.462 -4.576 1.00 91.31 82 PRO A CA 1
ATOM 638 C C . PRO A 1 82 ? -6.724 2.757 -4.898 1.00 91.31 82 PRO A C 1
ATOM 640 O O . PRO A 1 82 ? -7.724 3.440 -5.195 1.00 91.31 82 PRO A O 1
ATOM 643 N N . PRO A 1 83 ? -6.761 1.415 -4.869 1.00 93.19 83 PRO A N 1
ATOM 644 C CA . PRO A 1 83 ? -7.998 0.664 -5.025 1.00 93.19 83 PRO A CA 1
ATOM 645 C C . PRO A 1 83 ? -8.930 0.897 -3.832 1.00 93.19 83 PRO A C 1
ATOM 647 O O . PRO A 1 83 ? -8.510 1.298 -2.744 1.00 93.19 83 PRO A O 1
ATOM 650 N N . SER A 1 84 ? -10.225 0.679 -4.052 1.00 93.62 84 SER A N 1
ATOM 651 C CA . SER A 1 84 ? -11.242 0.836 -3.010 1.00 93.62 84 SER A CA 1
ATOM 652 C C . SER A 1 84 ? -11.099 -0.230 -1.931 1.00 93.62 84 SER A C 1
ATOM 654 O O . SER A 1 84 ? -10.890 -1.406 -2.219 1.00 93.62 84 SER A O 1
ATOM 656 N N . LEU A 1 85 ? -11.275 0.172 -0.681 1.00 93.88 85 LEU A N 1
ATOM 657 C CA . LEU A 1 85 ? -11.236 -0.685 0.487 1.00 93.88 85 LEU A CA 1
ATOM 658 C C . LEU A 1 85 ? -12.659 -0.926 0.990 1.00 93.88 85 LEU A C 1
ATOM 660 O O . LEU A 1 85 ? -13.398 0.018 1.242 1.00 93.88 85 LEU A O 1
ATOM 664 N N . PHE A 1 86 ? -13.037 -2.179 1.247 1.00 93.31 86 PHE A N 1
ATOM 665 C CA . PHE A 1 86 ? -14.348 -2.457 1.836 1.00 93.31 86 PHE A CA 1
ATOM 666 C C . PHE A 1 86 ? -14.576 -1.653 3.123 1.00 93.31 86 PHE A C 1
ATOM 668 O O . PHE A 1 86 ? -13.734 -1.646 4.023 1.00 93.31 86 PHE A O 1
ATOM 675 N N . ARG A 1 87 ? -15.769 -1.063 3.273 1.00 92.88 87 ARG A N 1
ATOM 676 C CA . ARG A 1 87 ? -16.147 -0.263 4.455 1.00 92.88 87 ARG A CA 1
ATOM 677 C C . ARG A 1 87 ? -15.848 -0.956 5.783 1.00 92.88 87 ARG A C 1
ATOM 679 O O . ARG A 1 87 ? -15.366 -0.321 6.717 1.00 92.88 87 ARG A O 1
ATOM 686 N N . LYS A 1 88 ? -16.130 -2.261 5.874 1.00 94.69 88 LYS A N 1
ATOM 687 C CA . LYS A 1 88 ? -15.853 -3.070 7.074 1.00 94.69 88 LYS A CA 1
ATOM 688 C C . LYS A 1 88 ? -14.353 -3.124 7.384 1.00 94.69 88 LYS A C 1
ATOM 690 O O . LYS A 1 88 ? -13.975 -3.039 8.547 1.00 94.69 88 LYS A O 1
ATOM 695 N N . THR A 1 89 ? -13.514 -3.224 6.360 1.00 93.00 89 THR A N 1
ATOM 696 C CA . THR A 1 89 ? -12.053 -3.228 6.482 1.00 93.00 89 THR A CA 1
ATOM 697 C C . THR A 1 89 ? -11.536 -1.848 6.876 1.00 93.00 89 THR A C 1
ATOM 699 O O . THR A 1 89 ? -10.787 -1.748 7.842 1.00 93.00 89 THR A O 1
ATOM 702 N N . ALA A 1 90 ? -12.015 -0.778 6.233 1.00 94.00 90 ALA A N 1
ATOM 703 C CA . ALA A 1 90 ? -11.659 0.595 6.601 1.00 94.00 90 ALA A CA 1
ATOM 704 C C . ALA A 1 90 ? -11.987 0.906 8.070 1.00 94.00 90 ALA A C 1
ATOM 706 O O . ALA A 1 90 ? -11.182 1.509 8.775 1.00 94.00 90 ALA A O 1
ATOM 707 N N . LEU A 1 91 ? -13.145 0.446 8.556 1.00 94.50 91 LEU A N 1
ATOM 708 C CA . LEU A 1 91 ? -13.529 0.558 9.964 1.00 94.50 91 LEU A CA 1
ATOM 709 C C . LEU A 1 91 ? -12.582 -0.223 10.885 1.00 94.50 91 LEU A C 1
ATOM 711 O O . LEU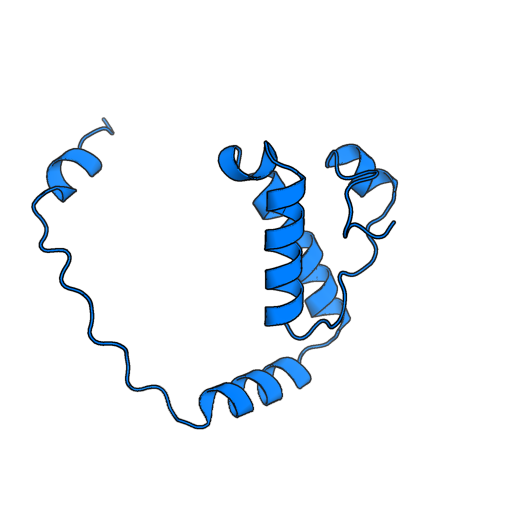 A 1 91 ? -12.067 0.349 11.839 1.00 94.50 91 LEU A O 1
ATOM 715 N N . LYS A 1 92 ? -12.313 -1.501 10.585 1.00 93.69 92 LYS A N 1
ATOM 716 C CA . LYS A 1 92 ? -11.414 -2.348 11.391 1.00 93.69 92 LYS A CA 1
ATOM 717 C C . LYS A 1 92 ? -9.980 -1.819 11.449 1.00 93.69 92 LYS A C 1
ATOM 719 O O . LYS A 1 92 ? -9.309 -1.999 12.456 1.00 93.69 92 LYS A O 1
ATOM 724 N N . MET A 1 93 ? -9.515 -1.173 10.383 1.00 93.94 93 MET A N 1
ATOM 725 C CA . MET A 1 93 ? -8.168 -0.599 10.307 1.00 93.94 93 MET A CA 1
ATOM 726 C C . MET A 1 93 ? -8.083 0.825 10.881 1.00 93.94 93 MET A C 1
ATOM 728 O O . MET A 1 93 ? -6.989 1.379 10.970 1.00 93.94 93 MET A O 1
ATOM 732 N N . GLY A 1 94 ? -9.211 1.430 11.276 1.00 93.69 94 GLY A N 1
ATOM 733 C CA . GLY A 1 94 ? -9.254 2.821 11.739 1.00 93.69 94 GLY A CA 1
ATOM 734 C C . GLY A 1 94 ? -8.959 3.837 10.629 1.00 93.69 94 GLY A C 1
ATOM 735 O O . GLY A 1 94 ? -8.426 4.904 10.899 1.00 93.69 94 GLY A O 1
ATOM 736 N N . LEU A 1 95 ? -9.268 3.485 9.380 1.00 94.81 95 LEU A N 1
ATOM 737 C CA . LEU A 1 95 ? -8.986 4.273 8.175 1.00 94.81 95 LEU A CA 1
ATOM 738 C C . LEU A 1 95 ? -10.219 4.999 7.622 1.00 94.81 95 LEU A C 1
ATOM 740 O O . LEU A 1 95 ? -10.141 5.708 6.619 1.00 94.81 95 LEU A O 1
ATOM 744 N N . LYS A 1 96 ? -11.386 4.821 8.248 1.00 93.81 96 LYS A N 1
ATOM 745 C CA . LYS A 1 96 ? -12.612 5.494 7.815 1.00 93.81 96 LYS A CA 1
ATOM 746 C C . LYS A 1 96 ? -12.473 7.009 7.994 1.00 93.81 96 LYS A C 1
ATOM 748 O O . LYS A 1 96 ? -12.291 7.478 9.110 1.00 93.81 96 LYS A O 1
ATOM 753 N N . GLY A 1 97 ? -12.657 7.752 6.904 1.00 90.12 97 GLY A N 1
ATOM 754 C CA . GLY A 1 97 ? -12.607 9.218 6.901 1.00 90.12 97 GLY A CA 1
ATOM 755 C C . GLY A 1 97 ? -11.204 9.802 6.732 1.00 90.12 97 GLY A C 1
ATOM 756 O O . GLY A 1 97 ? -11.073 11.020 6.695 1.00 90.12 97 GLY A O 1
ATOM 757 N N . ILE A 1 98 ? -10.172 8.962 6.596 1.00 93.94 98 ILE A N 1
ATOM 758 C CA . ILE A 1 98 ? -8.815 9.425 6.303 1.00 93.94 98 ILE A CA 1
ATOM 759 C C . ILE A 1 98 ? -8.716 9.796 4.812 1.00 93.94 98 ILE A C 1
ATOM 761 O O . ILE A 1 98 ? -9.096 8.978 3.964 1.00 93.94 98 ILE A O 1
ATOM 765 N N . PRO A 1 99 ? -8.214 10.997 4.463 1.00 90.50 99 PRO A N 1
ATOM 766 C CA . PRO A 1 99 ? -7.970 11.380 3.075 1.00 90.50 99 PRO A CA 1
ATOM 767 C C . PRO A 1 99 ? -7.093 10.355 2.348 1.00 90.50 99 PRO A C 1
ATOM 769 O O . PRO A 1 99 ? -6.136 9.836 2.910 1.00 90.50 99 PRO A O 1
ATOM 772 N N . GLY A 1 100 ? -7.425 10.045 1.094 1.00 87.06 100 GLY A N 1
ATOM 773 C CA . GLY A 1 100 ? -6.698 9.053 0.291 1.00 87.06 100 GLY A CA 1
ATOM 774 C C . GLY A 1 100 ? -7.215 7.614 0.418 1.00 87.06 100 GLY A C 1
ATOM 775 O O . GLY A 1 100 ? -6.930 6.797 -0.457 1.00 87.06 100 GLY A O 1
ATOM 776 N N . ILE A 1 101 ? -8.045 7.306 1.422 1.00 91.69 101 ILE A N 1
ATOM 777 C CA . ILE A 1 101 ? -8.756 6.025 1.505 1.00 91.69 101 ILE A CA 1
ATOM 778 C C . ILE A 1 101 ? -10.095 6.123 0.783 1.00 91.69 101 ILE A C 1
ATOM 780 O O . ILE A 1 101 ? -10.960 6.932 1.117 1.00 91.69 101 ILE A O 1
ATOM 784 N N . ARG A 1 102 ? -10.270 5.256 -0.214 1.00 90.12 102 ARG A N 1
ATOM 785 C CA . ARG A 1 102 ? -11.505 5.121 -0.992 1.00 90.12 102 ARG A CA 1
ATOM 786 C C . ARG A 1 102 ? -12.282 3.936 -0.434 1.00 90.12 102 ARG A C 1
ATOM 788 O O . ARG A 1 102 ? -11.693 2.872 -0.273 1.00 90.12 102 ARG A O 1
ATOM 795 N N . ILE A 1 103 ? -13.561 4.123 -0.115 1.00 86.25 103 ILE A N 1
ATOM 796 C CA . ILE A 1 103 ? -14.450 3.089 0.440 1.00 86.25 103 ILE A CA 1
ATOM 797 C C . ILE A 1 103 ? -15.516 2.719 -0.579 1.00 86.25 103 ILE A C 1
ATOM 799 O O . ILE A 1 103 ? -16.027 3.664 -1.217 1.00 86.25 103 ILE A O 1
#

pLDDT: mean 87.22, std 12.03, range [45.0, 96.06]

Radius of gyration: 18.46 Å; chains: 1; bounding box: 49×25×46 Å